Protein AF-A0A377PEK8-F1 (afdb_monomer)

Solvent-accessible surface area (backbone atoms only — not comparable to full-atom values): 4281 Å² total; per-residue (Å²): 130,64,69,68,58,51,51,52,40,22,50,52,21,31,52,52,30,49,53,53,52,52,51,47,38,55,54,36,42,71,75,67,40,84,87,55,68,58,38,62,53,49,56,48,57,52,43,54,52,54,50,51,52,50,53,51,35,46,74,72,54,77,50,74,61,82,61,55,56,42,22,43,58,56,6,29,56,60,109

Mean predicted aligned error: 3.68 Å

Secondary structure (DSSP, 8-state):
--HHHHHHHHHHHHHHHHHHHHHHHHHHHHHH-SSS-HHHHHHHHHHHHHHHHHHHHHHTTS---TTHIIIIIIIIS--

pLDDT: mean 93.0, std 5.52, range [64.81, 97.69]

Structure (mmCIF, N/CA/C/O backbone):
data_AF-A0A377PEK8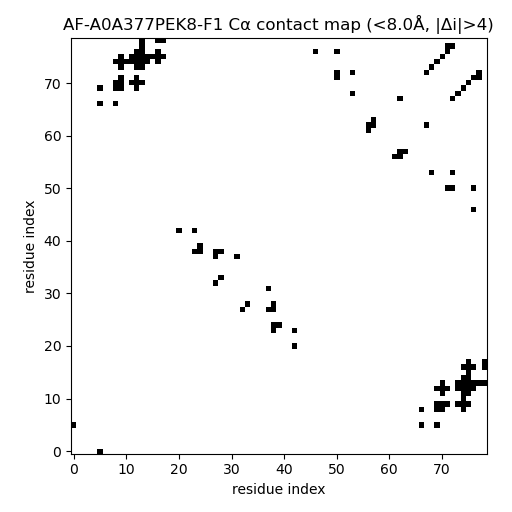-F1
#
_entry.id   AF-A0A377PEK8-F1
#
loop_
_atom_site.group_PDB
_atom_site.id
_atom_site.type_symbol
_atom_site.label_atom_id
_atom_site.label_alt_id
_atom_site.label_comp_id
_atom_site.label_asym_id
_atom_site.label_entity_id
_atom_site.label_seq_id
_atom_site.pdbx_PDB_ins_code
_atom_site.Cartn_x
_atom_site.Cartn_y
_atom_site.Cartn_z
_atom_site.occupancy
_atom_site.B_iso_or_equiv
_atom_site.auth_seq_id
_atom_site.auth_comp_id
_atom_site.auth_asym_id
_atom_site.auth_atom_id
_atom_site.pdbx_PDB_model_num
ATOM 1 N N . MET A 1 1 ? -11.599 4.649 20.075 1.00 64.81 1 MET A N 1
ATOM 2 C CA . MET A 1 1 ? -10.174 4.449 19.724 1.00 64.81 1 MET A CA 1
ATOM 3 C C . MET A 1 1 ? -9.387 5.642 20.233 1.00 64.81 1 MET A C 1
ATOM 5 O O . MET A 1 1 ? -9.856 6.755 20.028 1.00 64.81 1 MET A O 1
ATOM 9 N N . SER A 1 2 ? -8.222 5.445 20.858 1.00 85.62 2 SER A N 1
ATOM 10 C CA . SER A 1 2 ? -7.300 6.566 21.088 1.00 85.62 2 SER A CA 1
ATOM 11 C C . SER A 1 2 ? -6.854 7.128 19.735 1.00 85.62 2 SER A C 1
ATOM 13 O O . SER A 1 2 ? -6.377 6.377 18.885 1.00 85.62 2 SER A O 1
ATOM 15 N N . TYR A 1 3 ? -7.023 8.433 19.524 1.00 90.44 3 TYR A N 1
ATOM 16 C CA . TYR A 1 3 ? -6.626 9.113 18.288 1.00 90.44 3 TYR A CA 1
ATOM 17 C C . TYR A 1 3 ? -5.141 8.889 17.958 1.00 90.44 3 TYR A C 1
ATOM 19 O O . TYR A 1 3 ? -4.793 8.639 16.805 1.00 90.44 3 TYR A O 1
ATOM 27 N N . GLY A 1 4 ? -4.282 8.862 18.985 1.00 94.69 4 GLY A N 1
ATOM 28 C CA . GLY A 1 4 ? -2.853 8.584 18.82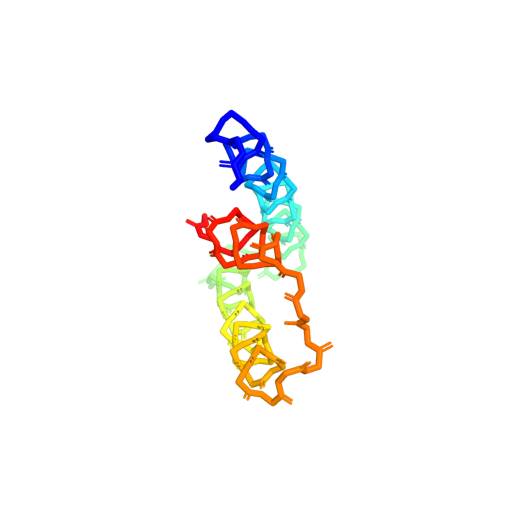7 1.00 94.69 4 GLY A CA 1
ATOM 29 C C . GLY A 1 4 ? -2.569 7.200 18.236 1.00 94.69 4 GLY A C 1
ATOM 30 O O . GLY A 1 4 ? -1.717 7.070 17.362 1.00 94.69 4 GLY A O 1
ATOM 31 N N . LEU A 1 5 ? -3.332 6.175 18.632 1.00 94.19 5 LEU A N 1
ATOM 32 C CA . LEU A 1 5 ? -3.181 4.830 18.071 1.00 94.19 5 LEU A CA 1
ATOM 33 C C . LEU A 1 5 ? -3.553 4.799 16.582 1.00 94.19 5 LEU A C 1
ATOM 35 O O . LEU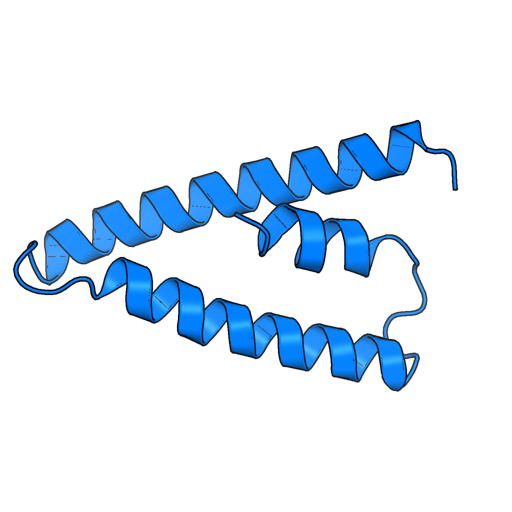 A 1 5 ? -2.847 4.184 15.788 1.00 94.19 5 LEU A O 1
ATOM 39 N N . THR A 1 6 ? -4.626 5.491 16.183 1.00 94.94 6 THR A N 1
ATOM 40 C CA . THR A 1 6 ? -5.010 5.600 14.767 1.00 94.94 6 THR A CA 1
ATOM 41 C C . THR A 1 6 ? -3.903 6.246 13.938 1.00 94.94 6 THR A C 1
ATOM 43 O O . THR A 1 6 ? -3.595 5.749 12.859 1.00 94.94 6 THR A O 1
ATOM 46 N N . LEU A 1 7 ? -3.278 7.315 14.442 1.00 96.12 7 LEU A N 1
ATOM 47 C CA . LEU A 1 7 ? -2.173 7.979 13.747 1.00 96.12 7 LEU A CA 1
ATOM 48 C C . LEU A 1 7 ? -0.981 7.043 13.540 1.00 96.12 7 LEU A C 1
ATOM 50 O O . LEU A 1 7 ? -0.444 6.993 12.437 1.00 96.12 7 LEU A O 1
ATOM 54 N N . LEU A 1 8 ? -0.602 6.267 14.560 1.00 96.94 8 LEU A N 1
ATOM 55 C CA . LEU A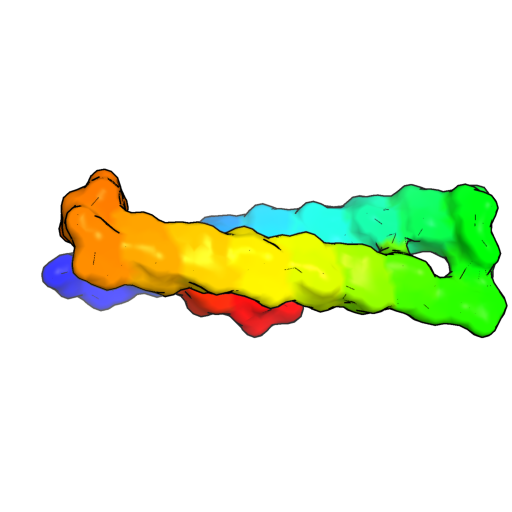 1 8 ? 0.482 5.287 14.441 1.00 96.94 8 LEU A CA 1
ATOM 56 C C . LEU A 1 8 ? 0.158 4.197 13.414 1.00 96.94 8 LEU A C 1
ATOM 58 O O . LEU A 1 8 ? 1.020 3.825 12.623 1.00 96.94 8 LEU A O 1
ATOM 62 N N . ILE A 1 9 ? -1.092 3.730 13.381 1.00 96.62 9 ILE A N 1
ATOM 63 C CA . ILE A 1 9 ? -1.560 2.741 12.402 1.00 96.62 9 ILE A CA 1
ATOM 64 C C . ILE A 1 9 ? -1.481 3.298 10.974 1.00 96.62 9 ILE A C 1
ATOM 66 O O . ILE A 1 9 ? -0.973 2.623 10.079 1.00 96.62 9 ILE A O 1
ATOM 70 N N . VAL A 1 10 ? -1.951 4.530 10.757 1.00 96.88 10 VAL A N 1
ATOM 71 C CA . VAL A 1 10 ? -1.874 5.196 9.446 1.00 96.88 10 VAL A CA 1
ATOM 72 C C . VAL A 1 10 ? -0.418 5.416 9.042 1.00 96.88 10 VAL A C 1
ATOM 74 O O . VAL A 1 10 ? -0.053 5.124 7.905 1.00 96.88 10 VAL A O 1
ATOM 77 N N . ALA A 1 11 ? 0.422 5.893 9.964 1.00 97.00 11 ALA A N 1
ATOM 78 C CA . ALA A 1 11 ? 1.839 6.136 9.715 1.00 97.00 11 ALA A CA 1
ATOM 79 C C . ALA A 1 11 ? 2.573 4.846 9.333 1.00 97.00 11 ALA A C 1
ATOM 81 O O . ALA A 1 11 ? 3.314 4.832 8.351 1.00 97.00 11 ALA A O 1
ATOM 82 N N . PHE A 1 12 ? 2.318 3.754 10.056 1.00 97.62 12 PHE A N 1
ATOM 83 C CA . PHE A 1 12 ? 2.881 2.445 9.748 1.00 97.62 12 PHE A CA 1
ATOM 84 C C . PHE A 1 12 ? 2.424 1.947 8.372 1.00 97.62 12 PHE A C 1
ATOM 86 O O . PHE A 1 12 ? 3.261 1.620 7.532 1.00 97.62 12 PHE A O 1
ATOM 93 N N . GLY A 1 13 ? 1.114 1.964 8.102 1.00 97.00 13 GLY A N 1
ATOM 94 C CA . GLY A 1 13 ? 0.576 1.582 6.796 1.00 97.00 13 GLY A CA 1
ATOM 95 C C . GLY A 1 13 ? 1.189 2.407 5.663 1.00 97.00 13 GLY A C 1
ATOM 96 O O . GLY A 1 13 ? 1.650 1.845 4.674 1.00 97.00 13 GLY A O 1
ATOM 97 N N . GLY A 1 14 ? 1.271 3.729 5.832 1.00 97.44 14 GLY A N 1
ATOM 98 C CA . GLY A 1 14 ? 1.843 4.647 4.846 1.00 97.44 14 GLY A CA 1
ATOM 99 C C . GLY A 1 14 ? 3.336 4.441 4.605 1.00 97.44 14 GLY A C 1
ATOM 100 O O . GLY A 1 14 ? 3.774 4.502 3.457 1.00 97.44 14 GLY A O 1
ATOM 101 N N . ALA A 1 15 ? 4.116 4.154 5.650 1.00 97.69 15 ALA A N 1
ATOM 102 C CA . ALA A 1 15 ? 5.536 3.834 5.515 1.00 97.69 15 ALA A CA 1
ATOM 103 C C . ALA A 1 15 ? 5.736 2.557 4.687 1.00 97.69 15 ALA A C 1
ATOM 105 O O . ALA A 1 15 ? 6.488 2.565 3.713 1.00 97.69 15 ALA A O 1
ATOM 106 N N . VAL A 1 16 ? 5.005 1.487 5.017 1.00 97.56 16 VAL A N 1
ATOM 107 C CA . VAL A 1 16 ? 5.061 0.224 4.267 1.00 97.56 16 VAL A CA 1
ATOM 108 C C . VAL A 1 16 ? 4.602 0.440 2.820 1.00 97.56 16 VAL A C 1
ATOM 110 O O . VAL A 1 16 ? 5.298 0.036 1.892 1.00 97.56 16 VAL A O 1
ATOM 113 N N . GLY A 1 17 ? 3.491 1.151 2.605 1.00 96.25 17 GLY A N 1
ATOM 114 C CA . GLY A 1 17 ? 2.951 1.433 1.272 1.00 96.25 17 GLY A CA 1
ATOM 115 C C . GLY A 1 17 ? 3.891 2.250 0.384 1.00 96.25 17 GLY A C 1
ATOM 116 O O . GLY A 1 17 ? 3.982 1.988 -0.819 1.00 96.25 17 GLY A O 1
ATOM 117 N N . ALA A 1 18 ? 4.620 3.209 0.961 1.00 96.25 18 ALA A N 1
ATOM 118 C CA . ALA A 1 18 ? 5.633 3.983 0.250 1.00 96.25 18 ALA A CA 1
ATOM 119 C C . ALA A 1 18 ? 6.836 3.113 -0.149 1.00 96.25 18 ALA A C 1
ATOM 121 O O . ALA A 1 18 ? 7.267 3.161 -1.302 1.00 96.25 18 ALA A O 1
ATOM 122 N N . ILE A 1 19 ? 7.335 2.274 0.767 1.00 96.94 19 ILE A N 1
ATOM 123 C CA . ILE A 1 19 ? 8.455 1.359 0.498 1.00 96.94 19 ILE A CA 1
ATOM 124 C C . ILE A 1 19 ? 8.086 0.369 -0.612 1.00 96.94 19 ILE A C 1
ATOM 126 O O . ILE A 1 19 ? 8.858 0.186 -1.553 1.00 96.94 19 ILE A O 1
ATOM 130 N N . THR A 1 20 ? 6.898 -0.239 -0.548 1.00 95.88 20 THR A N 1
ATOM 131 C CA . THR A 1 20 ? 6.440 -1.195 -1.565 1.00 95.88 20 THR A CA 1
ATOM 132 C C . THR A 1 20 ? 6.366 -0.552 -2.949 1.00 95.88 20 THR A C 1
ATOM 134 O O . THR A 1 20 ? 6.887 -1.117 -3.909 1.00 95.88 20 THR A O 1
ATOM 137 N N . ARG A 1 21 ? 5.787 0.651 -3.071 1.00 94.31 21 ARG A N 1
ATOM 138 C CA . ARG A 1 21 ? 5.713 1.369 -4.358 1.00 94.31 21 ARG A CA 1
ATOM 139 C C . ARG A 1 21 ? 7.085 1.745 -4.899 1.00 94.31 21 ARG A C 1
ATOM 141 O O . ARG A 1 21 ? 7.321 1.603 -6.099 1.00 94.31 21 ARG A O 1
ATOM 148 N N . PHE A 1 22 ? 7.983 2.200 -4.026 1.00 94.62 22 PHE A N 1
ATOM 149 C CA . PHE A 1 22 ? 9.351 2.533 -4.409 1.00 94.62 22 PHE A CA 1
ATOM 150 C C . PHE A 1 22 ? 10.070 1.314 -4.997 1.00 94.62 22 PHE A C 1
ATOM 152 O O . PHE A 1 22 ? 10.635 1.397 -6.087 1.00 94.62 22 PHE A O 1
ATOM 159 N N . GLN A 1 23 ? 9.969 0.159 -4.335 1.00 96.06 23 GLN A N 1
ATOM 160 C CA . GLN A 1 23 ? 10.606 -1.066 -4.819 1.00 96.06 23 GLN A CA 1
ATOM 161 C C . GLN A 1 23 ? 9.988 -1.587 -6.115 1.00 96.06 23 GLN A C 1
ATOM 163 O O . GLN A 1 23 ? 10.724 -1.946 -7.031 1.00 96.06 23 GLN A O 1
ATOM 168 N N . ILE A 1 24 ? 8.656 -1.560 -6.238 1.00 94.62 24 ILE A N 1
ATOM 169 C CA . ILE A 1 24 ? 7.976 -1.933 -7.487 1.00 94.62 24 ILE A CA 1
ATOM 170 C C . ILE A 1 24 ? 8.451 -1.037 -8.631 1.00 94.62 24 ILE A C 1
ATOM 172 O O . ILE A 1 24 ? 8.774 -1.538 -9.703 1.00 94.62 24 ILE A O 1
ATOM 176 N N . THR A 1 25 ? 8.563 0.270 -8.397 1.00 93.81 25 THR A N 1
ATOM 177 C CA . THR A 1 25 ? 9.082 1.209 -9.399 1.00 93.81 25 THR A CA 1
ATOM 178 C C . THR A 1 25 ? 10.496 0.840 -9.828 1.00 93.81 25 THR A C 1
ATOM 180 O O . THR A 1 25 ? 10.771 0.756 -11.023 1.00 93.81 25 THR A O 1
ATOM 183 N N . ASN A 1 26 ? 11.377 0.538 -8.875 1.00 94.06 26 ASN A N 1
ATOM 184 C CA . ASN A 1 26 ? 12.758 0.180 -9.175 1.00 94.06 26 ASN A CA 1
ATOM 185 C C . ASN A 1 26 ? 12.871 -1.128 -9.983 1.00 94.06 26 ASN A C 1
ATOM 187 O O . ASN A 1 26 ? 13.619 -1.189 -10.958 1.00 94.06 26 ASN A O 1
ATOM 191 N N . TRP A 1 27 ? 12.095 -2.158 -9.629 1.00 95.12 27 TRP A N 1
ATOM 192 C CA . TRP A 1 27 ? 12.066 -3.423 -10.375 1.00 95.12 27 TRP A CA 1
ATOM 193 C C . TRP A 1 27 ? 11.521 -3.252 -11.790 1.00 95.12 27 TRP A C 1
ATOM 195 O O . TRP A 1 27 ? 12.122 -3.736 -12.747 1.00 95.12 27 TRP A O 1
ATOM 205 N N . PHE A 1 28 ? 10.416 -2.523 -11.939 1.00 94.56 28 PHE A N 1
ATOM 206 C CA . PHE A 1 28 ? 9.795 -2.300 -13.241 1.00 94.56 28 PHE A CA 1
ATOM 207 C C . PHE A 1 28 ? 10.678 -1.469 -14.168 1.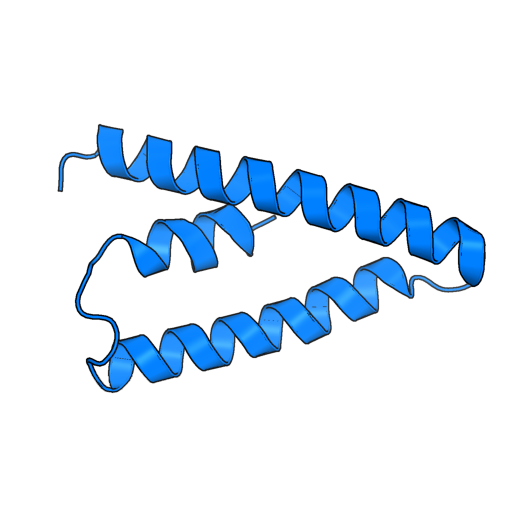00 94.56 28 PHE A C 1
ATOM 209 O O . PHE A 1 28 ? 10.783 -1.804 -15.345 1.00 94.56 28 PHE A O 1
ATOM 216 N N . ASN A 1 29 ? 11.366 -0.452 -13.645 1.00 90.38 29 ASN A N 1
ATOM 217 C CA . ASN A 1 29 ? 12.334 0.315 -14.427 1.00 90.38 29 ASN A CA 1
ATOM 218 C C . ASN A 1 29 ? 13.486 -0.576 -14.923 1.00 90.38 29 ASN A C 1
ATOM 220 O O . ASN A 1 29 ? 13.951 -0.399 -16.046 1.00 90.38 29 ASN A O 1
ATOM 224 N N . GLY A 1 30 ? 13.920 -1.555 -14.119 1.00 92.06 30 GLY A N 1
ATOM 225 C CA . GLY A 1 30 ? 14.947 -2.524 -14.513 1.00 92.06 30 GLY A CA 1
ATOM 226 C C . GLY A 1 30 ? 14.490 -3.528 -15.577 1.00 92.06 30 GLY A C 1
ATOM 227 O O . GLY A 1 30 ? 15.292 -3.927 -16.414 1.00 92.06 30 GLY A O 1
ATOM 228 N N . TRP A 1 31 ? 13.218 -3.937 -15.563 1.00 92.12 31 TRP A N 1
ATOM 229 C CA . TRP A 1 31 ? 12.690 -4.947 -16.491 1.00 92.12 31 TRP A CA 1
ATOM 230 C C . TRP A 1 31 ? 12.137 -4.366 -17.793 1.00 92.12 31 TRP A C 1
ATOM 232 O O . TRP A 1 31 ? 12.332 -4.950 -18.855 1.00 92.12 31 TRP A O 1
ATOM 242 N N . PHE A 1 32 ? 11.441 -3.232 -17.716 1.00 90.75 32 PHE A N 1
ATOM 243 C CA . PHE A 1 32 ? 10.681 -2.660 -18.831 1.00 90.75 32 PHE A CA 1
ATOM 244 C C . PHE A 1 32 ? 11.222 -1.305 -19.308 1.00 90.75 32 PHE A C 1
ATOM 246 O O . PHE A 1 32 ? 10.737 -0.771 -20.307 1.00 90.75 32 PHE A O 1
ATOM 253 N N . GLY A 1 33 ? 12.221 -0.742 -18.621 1.00 86.31 33 GLY A N 1
ATOM 254 C CA . GLY A 1 33 ? 12.721 0.604 -18.892 1.00 86.31 33 GLY A CA 1
ATOM 255 C C . GLY A 1 33 ? 11.719 1.702 -18.513 1.00 86.31 33 GLY A C 1
ATOM 256 O O . GLY A 1 33 ? 10.720 1.461 -17.841 1.00 86.31 33 GLY A O 1
ATOM 257 N N . ASN A 1 34 ? 11.990 2.933 -18.960 1.00 84.38 34 ASN A N 1
ATOM 258 C CA . ASN A 1 34 ? 11.209 4.132 -18.608 1.0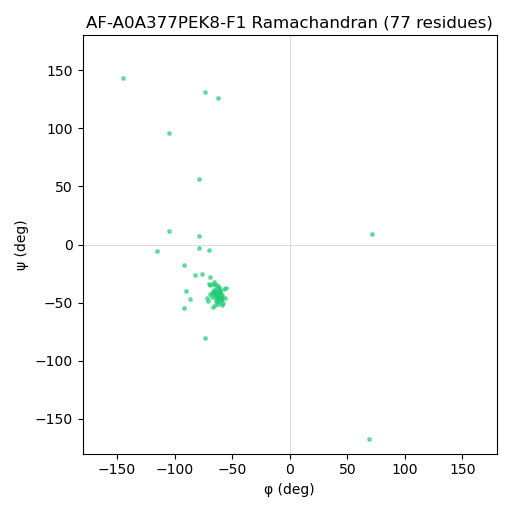0 84.38 34 ASN A CA 1
ATOM 259 C C . ASN A 1 34 ? 10.286 4.627 -19.737 1.00 84.38 34 ASN A C 1
ATOM 261 O O . ASN A 1 34 ? 9.763 5.736 -19.669 1.00 84.38 34 ASN A O 1
ATOM 265 N N . SER A 1 35 ? 10.098 3.837 -20.798 1.00 88.75 35 SER A N 1
ATOM 266 C CA . SER A 1 35 ? 9.309 4.241 -21.972 1.00 88.75 35 SER A CA 1
ATOM 267 C C . SER A 1 35 ? 7.811 4.352 -21.674 1.00 88.75 35 SER A C 1
ATOM 269 O O . SER A 1 35 ? 7.109 5.121 -22.325 1.00 88.75 35 SER A O 1
ATOM 271 N N . PHE A 1 36 ? 7.316 3.584 -20.699 1.00 92.31 36 PHE A N 1
ATOM 272 C CA . PHE A 1 36 ? 5.916 3.581 -20.281 1.00 92.31 36 PHE A CA 1
ATOM 273 C C . PHE A 1 36 ? 5.813 3.353 -18.761 1.00 92.31 36 PHE A C 1
ATOM 275 O O . PHE A 1 36 ? 6.593 2.569 -18.216 1.00 92.31 36 PHE A O 1
ATOM 282 N N . PRO A 1 37 ? 4.862 3.995 -18.049 1.00 92.88 37 PRO A N 1
ATOM 283 C CA . PRO A 1 37 ? 4.782 3.963 -16.586 1.00 92.88 37 PRO A CA 1
ATOM 284 C C . PRO A 1 37 ? 4.149 2.666 -16.046 1.00 92.88 37 PRO A C 1
ATOM 286 O O . PRO A 1 37 ? 3.181 2.696 -15.280 1.00 92.88 37 PRO A O 1
ATOM 289 N N . TYR A 1 38 ? 4.708 1.510 -16.410 1.00 94.44 38 TYR A N 1
ATOM 290 C CA . TYR A 1 38 ? 4.214 0.189 -16.009 1.00 94.44 38 TYR A CA 1
ATOM 291 C C . TYR A 1 38 ? 4.138 0.014 -14.489 1.00 94.44 38 TYR A C 1
ATOM 293 O O . TYR A 1 38 ? 3.177 -0.570 -13.986 1.00 94.44 38 TYR A O 1
ATOM 301 N N . ALA A 1 39 ? 5.111 0.560 -13.754 1.00 92.88 39 ALA A N 1
ATOM 302 C CA . ALA A 1 39 ? 5.106 0.542 -12.295 1.00 92.88 39 ALA A CA 1
ATOM 303 C C . ALA A 1 39 ? 3.857 1.230 -11.733 1.00 92.88 39 ALA A C 1
ATOM 305 O O . ALA A 1 39 ? 3.113 0.639 -10.953 1.00 92.88 39 ALA A O 1
ATOM 306 N N . THR A 1 40 ? 3.602 2.461 -12.188 1.00 92.69 40 THR A N 1
ATOM 307 C CA . THR A 1 40 ? 2.480 3.286 -11.725 1.00 92.69 40 THR A CA 1
ATOM 308 C C . THR A 1 40 ? 1.145 2.643 -12.085 1.00 92.69 40 THR A C 1
ATOM 310 O O . THR A 1 40 ? 0.248 2.583 -11.246 1.00 92.69 40 THR A O 1
ATOM 313 N N . LEU A 1 41 ? 1.012 2.104 -13.301 1.00 95.06 41 LEU A N 1
ATOM 314 C CA . LEU A 1 41 ? -0.192 1.380 -13.710 1.00 95.06 41 LEU A CA 1
ATOM 315 C C . LEU A 1 41 ? -0.446 0.167 -12.802 1.00 95.06 41 LEU A C 1
ATOM 317 O O . LEU A 1 41 ? -1.550 -0.002 -12.288 1.00 95.06 41 LEU A O 1
ATOM 321 N N . THR A 1 42 ? 0.587 -0.640 -12.560 1.00 94.31 42 THR A N 1
ATOM 322 C CA . THR A 1 42 ? 0.476 -1.875 -11.775 1.00 94.31 42 THR A CA 1
ATOM 323 C C . THR A 1 42 ? 0.073 -1.594 -10.331 1.00 94.31 42 THR A C 1
ATOM 325 O O 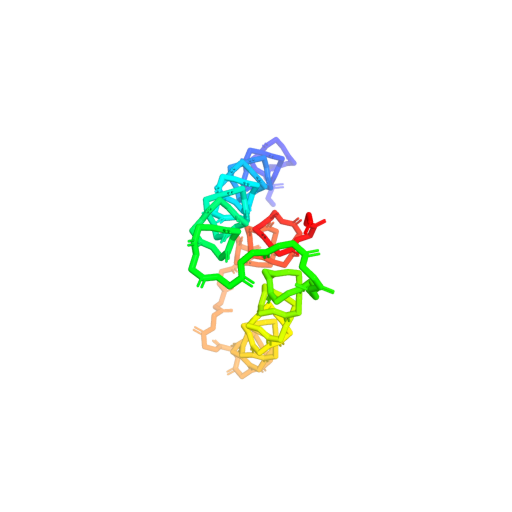. THR A 1 42 ? -0.870 -2.209 -9.835 1.00 94.31 42 THR A O 1
ATOM 328 N N . VAL A 1 43 ? 0.728 -0.639 -9.655 1.00 94.94 43 VAL A N 1
ATOM 329 C CA . VAL A 1 43 ? 0.394 -0.317 -8.255 1.00 94.94 43 VAL A CA 1
ATOM 330 C C . VAL A 1 43 ? -1.031 0.213 -8.112 1.00 94.94 43 VAL A C 1
ATOM 332 O O . VAL A 1 43 ? -1.692 -0.111 -7.129 1.00 94.94 43 VAL A O 1
ATOM 335 N N . ASN A 1 44 ? -1.533 0.963 -9.098 1.00 94.56 44 ASN A N 1
ATOM 336 C CA . ASN A 1 44 ? -2.905 1.469 -9.082 1.00 94.56 44 ASN A CA 1
ATOM 337 C C . ASN A 1 44 ? -3.926 0.352 -9.302 1.00 94.56 44 ASN A C 1
ATOM 339 O O . ASN A 1 44 ? -4.860 0.230 -8.517 1.00 94.56 44 ASN A O 1
ATOM 343 N N . VAL A 1 45 ? -3.738 -0.499 -10.315 1.00 96.88 45 VAL A N 1
ATOM 344 C CA . VAL A 1 45 ? -4.664 -1.613 -10.590 1.00 96.88 45 VAL A CA 1
ATOM 345 C C . VAL A 1 45 ? -4.744 -2.561 -9.392 1.00 96.88 45 VAL A C 1
ATOM 347 O O . VAL A 1 45 ? -5.838 -2.893 -8.930 1.00 96.88 45 VAL A O 1
ATOM 350 N N . VAL A 1 46 ? -3.592 -2.941 -8.836 1.00 96.62 46 VAL A N 1
ATOM 351 C CA . VAL A 1 46 ? -3.525 -3.788 -7.638 1.00 96.62 46 VAL A CA 1
ATOM 352 C C . VAL A 1 46 ? -4.133 -3.070 -6.431 1.00 96.62 46 VAL A C 1
ATOM 354 O O . VAL A 1 46 ? -4.908 -3.669 -5.686 1.00 96.62 46 VAL A O 1
ATOM 357 N N . GLY A 1 47 ? -3.839 -1.781 -6.248 1.00 95.69 47 GLY A N 1
ATOM 358 C CA . GLY A 1 47 ? -4.379 -0.978 -5.154 1.00 95.69 47 GLY A CA 1
ATOM 359 C C . GLY A 1 47 ? -5.905 -0.873 -5.187 1.00 95.69 47 GLY A C 1
ATOM 360 O O . GLY A 1 47 ? -6.555 -1.109 -4.169 1.00 95.69 47 GLY A O 1
ATOM 361 N N . CYS A 1 48 ? -6.493 -0.603 -6.354 1.00 95.56 48 CYS A N 1
ATOM 362 C CA . CYS A 1 48 ? -7.944 -0.571 -6.547 1.00 95.56 48 CYS A CA 1
ATOM 363 C C . CYS A 1 48 ? -8.592 -1.925 -6.239 1.00 95.56 48 CYS A C 1
ATOM 365 O O . CYS A 1 48 ? -9.636 -1.969 -5.587 1.00 95.56 48 CYS A O 1
ATOM 367 N N . PHE A 1 49 ? -7.962 -3.029 -6.651 1.00 97.38 49 PHE A N 1
ATOM 368 C CA . PHE A 1 49 ? -8.449 -4.373 -6.347 1.00 97.38 49 PHE A CA 1
ATOM 369 C C . PHE A 1 49 ? -8.437 -4.664 -4.837 1.00 97.38 49 PHE A C 1
ATOM 371 O O . PHE A 1 49 ? -9.458 -5.072 -4.281 1.00 97.38 49 PHE A O 1
ATOM 378 N N . ILE A 1 50 ? -7.325 -4.378 -4.149 1.00 96.56 50 ILE A N 1
ATOM 379 C CA . ILE A 1 50 ? -7.212 -4.543 -2.688 1.00 96.56 50 ILE A CA 1
ATOM 380 C C . ILE A 1 50 ? -8.239 -3.664 -1.963 1.00 96.56 50 ILE A C 1
ATOM 382 O O . ILE A 1 50 ? -8.872 -4.117 -1.010 1.00 96.56 50 ILE A O 1
ATOM 386 N N . MET A 1 51 ? -8.444 -2.426 -2.420 1.00 95.50 51 MET A N 1
ATOM 387 C CA . MET A 1 51 ? -9.442 -1.523 -1.846 1.00 95.50 51 MET A CA 1
ATOM 388 C C . MET A 1 51 ? -10.865 -2.076 -2.003 1.00 95.50 51 MET A C 1
ATOM 390 O O . MET A 1 51 ? -11.642 -2.040 -1.050 1.00 95.50 51 MET A O 1
ATOM 394 N N . GLY A 1 52 ? -11.196 -2.635 -3.171 1.00 95.88 52 GLY A N 1
ATOM 395 C CA . GLY A 1 52 ? -12.479 -3.299 -3.409 1.00 95.88 52 GLY A CA 1
ATOM 396 C C . GLY A 1 52 ? -12.708 -4.481 -2.465 1.00 95.88 52 GLY A C 1
ATOM 397 O O . GLY A 1 52 ? -13.761 -4.563 -1.831 1.00 95.88 52 GLY A O 1
ATOM 398 N N . LEU A 1 53 ? -11.702 -5.347 -2.299 1.00 96.38 53 LEU A N 1
ATOM 399 C CA . LEU A 1 53 ? -11.758 -6.471 -1.356 1.00 96.38 53 LEU A CA 1
ATOM 400 C C . LEU A 1 53 ? -11.922 -6.007 0.094 1.00 96.38 53 LEU A C 1
ATOM 402 O O . LEU A 1 53 ? -12.722 -6.577 0.834 1.00 96.38 53 LEU A O 1
ATOM 406 N N . LEU A 1 54 ? -11.199 -4.960 0.498 1.00 95.19 54 LEU A N 1
ATOM 407 C CA . LEU A 1 54 ? -11.306 -4.389 1.839 1.00 95.19 54 LEU A CA 1
ATOM 408 C C . LEU A 1 54 ? -12.722 -3.874 2.108 1.00 95.19 54 LEU A C 1
ATOM 410 O O . LEU A 1 54 ? -13.298 -4.187 3.147 1.00 95.19 54 LEU A O 1
ATOM 414 N N . VAL A 1 55 ? -13.287 -3.095 1.184 1.00 94.06 55 VAL A N 1
ATOM 415 C CA . VAL A 1 55 ? -14.646 -2.556 1.326 1.00 94.06 55 VAL A CA 1
ATOM 416 C C . VAL A 1 55 ? -15.672 -3.685 1.377 1.00 94.06 55 VAL A C 1
ATOM 418 O O . VAL A 1 55 ? -16.546 -3.659 2.240 1.00 94.06 55 VAL A O 1
ATOM 421 N N . ALA A 1 56 ? -15.539 -4.700 0.521 1.00 95.62 56 ALA A N 1
ATOM 422 C CA . ALA A 1 56 ? -16.405 -5.874 0.559 1.00 95.62 56 ALA A CA 1
ATOM 423 C C . ALA A 1 56 ? -16.339 -6.578 1.925 1.00 95.62 56 ALA A C 1
ATOM 425 O O . ALA A 1 56 ? -17.377 -6.777 2.548 1.00 95.62 56 ALA A O 1
ATOM 426 N N . ALA A 1 57 ? -15.135 -6.864 2.430 1.00 94.00 57 ALA A N 1
ATOM 427 C CA . ALA A 1 57 ? -14.929 -7.558 3.702 1.00 94.00 57 ALA A CA 1
ATOM 428 C C . ALA A 1 57 ? -15.394 -6.757 4.934 1.00 94.00 57 ALA A C 1
ATOM 430 O O . ALA A 1 57 ? -15.836 -7.340 5.926 1.00 94.00 57 ALA A O 1
ATOM 431 N N . LEU A 1 58 ? -15.299 -5.424 4.887 1.00 92.31 58 LEU A N 1
ATOM 432 C CA . LEU A 1 58 ? -15.859 -4.547 5.918 1.00 92.31 58 LEU A CA 1
ATOM 433 C C . LEU A 1 58 ? -17.393 -4.559 5.876 1.00 92.31 58 LEU A C 1
ATOM 435 O O . LEU A 1 58 ? -18.031 -4.656 6.922 1.00 92.31 58 LEU A O 1
ATOM 439 N N . ASN A 1 59 ? -17.987 -4.510 4.681 1.00 92.12 59 ASN A N 1
ATOM 440 C CA . ASN A 1 59 ? -19.441 -4.496 4.507 1.00 92.12 59 ASN A CA 1
ATOM 441 C C . ASN A 1 59 ? -20.096 -5.832 4.878 1.00 92.12 59 ASN A C 1
ATOM 443 O O . ASN A 1 59 ? -21.194 -5.839 5.427 1.00 92.12 59 ASN A O 1
ATOM 447 N N . THR A 1 60 ? -19.433 -6.960 4.615 1.00 93.62 60 THR A N 1
ATOM 448 C CA . THR A 1 60 ? -19.911 -8.291 5.021 1.00 93.62 60 THR A CA 1
ATOM 449 C C . THR A 1 60 ? -19.653 -8.598 6.497 1.00 93.62 60 THR A C 1
ATOM 451 O O . THR A 1 60 ? -20.034 -9.665 6.970 1.00 93.62 60 THR A O 1
ATOM 454 N N . GLY A 1 61 ? -18.996 -7.695 7.235 1.00 88.00 61 GLY A N 1
ATOM 455 C CA . GLY A 1 61 ? -18.674 -7.876 8.651 1.00 88.00 61 GLY A CA 1
ATOM 456 C C . GLY A 1 61 ? -17.578 -8.911 8.924 1.00 88.00 61 GLY A C 1
ATOM 457 O O . GLY A 1 61 ? -17.334 -9.241 10.080 1.00 88.00 61 GLY A O 1
ATOM 458 N N . THR A 1 62 ? -16.888 -9.414 7.896 1.00 87.56 62 THR A N 1
ATOM 459 C CA . THR A 1 62 ? -15.772 -10.366 8.048 1.00 87.56 62 THR A CA 1
ATOM 460 C C . THR A 1 62 ? -14.579 -9.713 8.743 1.00 87.56 62 THR A C 1
ATOM 462 O O . THR A 1 62 ? -13.872 -10.357 9.515 1.00 87.56 62 THR A O 1
ATOM 465 N N . LEU A 1 63 ? -14.362 -8.418 8.496 1.00 85.56 63 LEU A N 1
ATOM 466 C CA . LEU A 1 63 ? -13.375 -7.601 9.197 1.00 85.56 63 LEU A CA 1
ATOM 467 C C . LEU A 1 63 ? -14.083 -6.686 10.198 1.00 85.56 63 LEU A C 1
ATOM 469 O O . LEU A 1 63 ? -14.540 -5.600 9.861 1.00 85.56 63 LEU A O 1
ATOM 473 N N . ILE A 1 64 ? -14.141 -7.130 11.451 1.00 81.81 64 ILE A N 1
ATOM 474 C CA . ILE A 1 64 ? -14.861 -6.427 12.527 1.00 81.81 64 ILE A CA 1
ATOM 475 C C . ILE A 1 64 ? -14.008 -5.297 13.128 1.00 81.81 64 ILE A C 1
ATOM 477 O O . ILE A 1 64 ? -14.521 -4.315 13.662 1.00 81.81 64 ILE A O 1
ATOM 481 N N . SER A 1 65 ? -12.679 -5.422 13.055 1.00 86.31 65 SER A N 1
ATOM 482 C CA . SER A 1 65 ? -11.783 -4.484 13.726 1.00 86.31 65 SER A CA 1
ATOM 483 C C . SER A 1 65 ? -11.718 -3.118 13.020 1.00 86.31 65 SER A C 1
ATOM 485 O O . SER A 1 65 ? -11.428 -3.054 11.822 1.00 86.31 65 SER A O 1
ATOM 487 N N . PRO A 1 66 ? -11.857 -2.000 13.759 1.00 85.75 66 PRO A N 1
ATOM 488 C CA . PRO A 1 66 ? -11.769 -0.656 13.191 1.00 85.75 66 PRO A CA 1
ATOM 489 C C . PRO A 1 66 ? -10.350 -0.267 12.738 1.00 85.75 66 PRO A C 1
ATOM 491 O O . PRO A 1 66 ? -10.176 0.812 12.174 1.00 85.75 66 PRO A O 1
ATOM 494 N N . HIS A 1 67 ? -9.332 -1.106 12.969 1.00 92.62 67 HIS A N 1
ATOM 495 C CA . HIS A 1 67 ? -7.942 -0.838 12.578 1.00 92.62 67 HIS A CA 1
ATOM 496 C C . HIS A 1 67 ? -7.682 -1.030 11.075 1.00 92.62 67 HIS A C 1
ATOM 498 O O . HIS A 1 67 ? -6.779 -0.399 10.527 1.00 92.62 67 HIS A O 1
ATOM 504 N N . TRP A 1 68 ? -8.473 -1.860 10.388 1.00 93.81 68 TRP A N 1
ATOM 505 C CA . TRP A 1 68 ? -8.196 -2.251 8.999 1.00 93.81 68 TRP A CA 1
ATOM 506 C C . TRP A 1 68 ? -8.320 -1.099 8.005 1.00 93.81 68 TRP A C 1
ATOM 508 O O . TRP A 1 68 ? -7.476 -0.937 7.126 1.00 93.81 68 TRP A O 1
ATOM 518 N N . ARG A 1 69 ? -9.337 -0.251 8.173 1.00 93.19 69 ARG A N 1
ATOM 519 C CA . ARG A 1 69 ? -9.561 0.913 7.308 1.00 93.19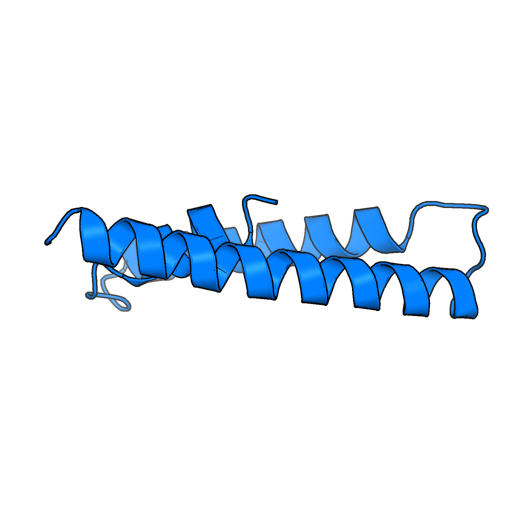 69 ARG A CA 1
ATOM 520 C C . ARG A 1 69 ? -8.433 1.959 7.406 1.00 93.19 69 ARG A C 1
ATOM 522 O O . ARG A 1 69 ? -7.894 2.309 6.359 1.00 93.19 69 ARG A O 1
ATOM 529 N N . PRO A 1 70 ? -8.022 2.450 8.593 1.00 95.19 70 PRO A N 1
ATOM 530 C CA . PRO A 1 70 ? -6.894 3.377 8.689 1.00 95.19 70 PRO A CA 1
ATOM 531 C C . PRO A 1 70 ? -5.565 2.743 8.258 1.00 95.19 70 PRO A C 1
ATOM 533 O O . PRO A 1 70 ? -4.759 3.423 7.629 1.00 95.19 70 PRO A O 1
ATOM 536 N N . LEU A 1 71 ? -5.345 1.452 8.527 1.00 96.38 71 LEU A N 1
ATOM 537 C CA . LEU A 1 71 ? -4.112 0.767 8.131 1.00 96.38 71 LEU A CA 1
ATOM 538 C C . LEU A 1 71 ? -3.983 0.641 6.609 1.00 96.38 71 LEU A C 1
ATOM 540 O O . LEU A 1 71 ? -2.965 1.028 6.039 1.00 96.38 71 LEU A O 1
ATOM 544 N N . ILE A 1 72 ? -5.007 0.083 5.958 1.00 96.38 72 ILE A N 1
ATOM 545 C CA . ILE A 1 72 ? -4.933 -0.325 4.552 1.00 96.38 72 ILE A CA 1
ATOM 546 C C . ILE A 1 72 ? -5.397 0.802 3.634 1.00 96.38 72 ILE A C 1
ATOM 548 O O . ILE A 1 72 ? -4.649 1.193 2.746 1.00 96.38 72 ILE A O 1
ATOM 552 N N . ALA A 1 73 ? -6.599 1.346 3.841 1.00 95.31 73 ALA A N 1
ATOM 553 C CA . ALA A 1 73 ? -7.160 2.342 2.926 1.00 95.31 73 ALA A CA 1
ATOM 554 C C . ALA A 1 73 ? -6.449 3.696 3.033 1.00 95.31 73 ALA A C 1
ATOM 556 O O . ALA A 1 73 ? -6.111 4.294 2.018 1.00 95.31 73 ALA A O 1
ATOM 557 N N . VAL A 1 74 ? -6.223 4.180 4.259 1.00 95.56 74 VAL A N 1
ATOM 558 C CA . VAL A 1 74 ? -5.609 5.500 4.482 1.00 95.56 74 VAL A CA 1
ATOM 559 C C . VAL A 1 74 ? -4.084 5.407 4.483 1.00 95.56 74 VAL A C 1
ATOM 561 O O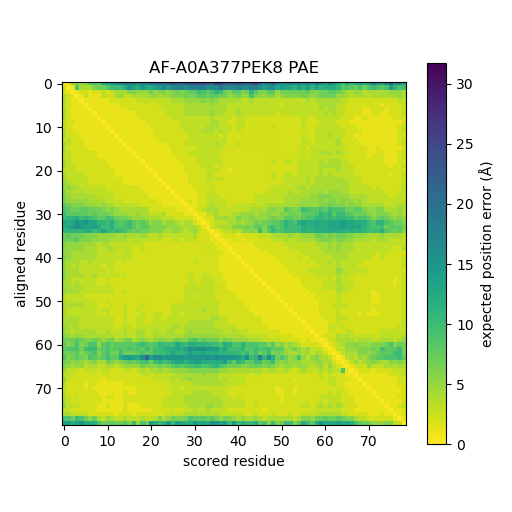 . VAL A 1 74 ? -3.426 6.210 3.834 1.00 95.56 74 VAL A O 1
ATOM 564 N N . GLY A 1 75 ? -3.519 4.433 5.200 1.00 96.44 75 GLY A N 1
ATOM 565 C CA . GLY A 1 75 ? -2.075 4.227 5.280 1.00 96.44 75 GLY A CA 1
ATOM 566 C C . GLY A 1 75 ? -1.500 3.623 3.999 1.00 96.44 75 GLY A C 1
ATOM 567 O O . GLY A 1 75 ? -0.923 4.326 3.176 1.00 96.44 75 GLY A O 1
ATOM 568 N N . PHE A 1 76 ? -1.630 2.306 3.839 1.00 96.69 76 PHE A N 1
ATOM 569 C CA . PHE A 1 76 ? -0.924 1.540 2.806 1.00 96.69 76 PHE A CA 1
ATOM 570 C C . PHE A 1 76 ? -1.291 1.946 1.373 1.00 96.69 76 PHE A C 1
ATOM 572 O O . PHE A 1 76 ? -0.409 2.101 0.526 1.00 96.69 76 PHE A O 1
ATOM 579 N N . LEU A 1 77 ? -2.578 2.146 1.086 1.00 94.75 77 LEU A N 1
ATOM 580 C CA . LEU A 1 77 ? -3.070 2.484 -0.250 1.00 94.75 77 LEU A CA 1
ATOM 581 C C . LEU A 1 77 ? -3.167 3.992 -0.513 1.00 94.75 77 LEU A C 1
ATOM 583 O O . LEU A 1 77 ? -3.200 4.373 -1.675 1.00 94.75 77 LEU A O 1
ATOM 587 N N . GLY A 1 78 ? -3.166 4.843 0.514 1.00 86.50 78 GLY A N 1
ATOM 588 C CA . GLY A 1 78 ? -3.410 6.286 0.372 1.00 86.50 78 GLY A CA 1
ATOM 589 C C . GLY A 1 78 ? -2.231 7.131 -0.129 1.00 86.50 78 GLY A C 1
ATOM 590 O O . GLY A 1 78 ? -2.318 8.356 -0.097 1.00 86.50 78 GLY A O 1
ATOM 591 N N . ARG A 1 79 ? -1.125 6.505 -0.541 1.00 68.94 79 ARG A N 1
ATOM 592 C CA . ARG A 1 79 ? 0.097 7.152 -1.052 1.00 68.94 79 ARG A CA 1
ATOM 593 C C . ARG A 1 79 ? 0.304 6.890 -2.539 1.00 68.94 79 ARG A C 1
ATOM 595 O O . ARG A 1 79 ? -0.229 5.879 -3.050 1.00 68.94 79 ARG A O 1
#

Sequence (79 aa):
MSYGLTLLIVAFGGAVGAITRFQITNWFNGWFGNSFPYATLTVNVVGCFIMGLLVAALNTGTLISPHWRPLIAVGFLGR

InterPro domains:
  IPR003691 Fluoride-specific ion channel FluC [PF02537] (8-78)

Organism: Hafnia alvei (NCBI:txid569)

Foldseek 3Di:
DPPVVLVVLQQVLQVQLVVVLVVLQVVCCVVPNDPDRPSVVVLVVVLVVVVVVLVVCVVVCVDVDPSSCSNRVNRNSVD

Nearest PDB structures (foldseek):
  6bqo-assembly2_B-2  TM=8.801E-01  e=5.716E-02  Bordetella pertussis Tohama I
  6x58-assembly1_E  TM=9.041E-01  e=1.806E-01  Human immunodeficiency virus

Radius of gyration: 14.65 Å; Cα contacts (8 Å, |Δi|>4): 69; chains: 1; bounding box: 35×20×43 Å